Protein AF-A0A5S3YL22-F1 (afdb_monomer)

Nearest PDB structures (foldseek):
  2v7b-assembly2_B  TM=8.944E-01  e=5.213E-08  Paraburkholderia xenovorans LB400
  4wv3-assembly1_A  TM=9.174E-01  e=2.292E-07  Stigmatella aurantiaca
  6m2o-assembly1_A  TM=8.958E-01  e=7.701E-07  Rhodopseudomonas palustris
  4wv3-assembly2_B  TM=9.158E-01  e=1.234E-06  Stigmatella aurantiaca
  4rm2-assembly2_B  TM=8.940E-01  e=8.238E-07  Rhodopseudomonas palustris

Mean predicted aligned error: 4.23 Å

Sequence (88 aa):
ALLSQLHVTRAFNSVRLAISAGAALPEQLFQHWQTTLGTTILDGLGSTELCHIFCSHTSDTAMAGTIGKPLEGYDIDIRDAAGHSVAE

Organism: NCBI:txid151081

Structure (mmCIF, N/CA/C/O backbone):
data_AF-A0A5S3YL22-F1
#
_entry.id   AF-A0A5S3YL22-F1
#
loop_
_atom_site.group_PDB
_atom_site.id
_atom_site.type_symbol
_atom_site.label_atom_id
_atom_site.label_alt_id
_atom_site.label_comp_id
_atom_site.label_asym_id
_atom_site.label_entity_id
_atom_site.label_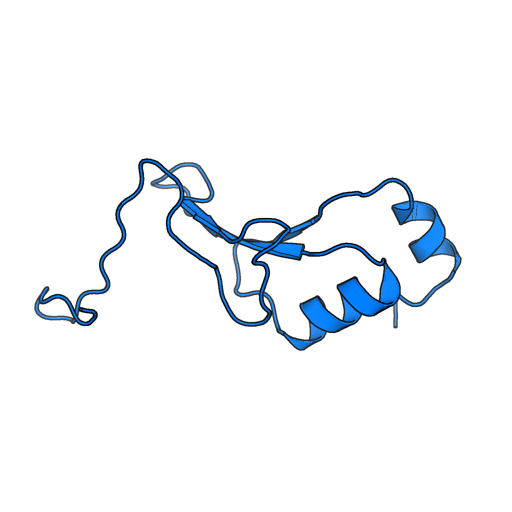seq_id
_atom_site.pdbx_PDB_ins_code
_atom_site.Cartn_x
_atom_site.Cartn_y
_atom_site.Cartn_z
_atom_site.occupancy
_atom_site.B_iso_or_equiv
_atom_site.auth_seq_id
_atom_site.auth_comp_id
_atom_site.auth_asym_id
_atom_site.auth_atom_id
_atom_site.pdbx_PDB_model_num
ATOM 1 N N . ALA A 1 1 ? 2.746 -10.777 21.596 1.00 60.84 1 ALA A N 1
ATOM 2 C CA . ALA A 1 1 ? 3.132 -10.607 23.019 1.00 60.84 1 ALA A CA 1
ATOM 3 C C . ALA A 1 1 ? 3.033 -9.151 23.485 1.00 60.84 1 ALA A C 1
ATOM 5 O O . ALA A 1 1 ? 2.431 -8.911 24.523 1.00 60.84 1 ALA A O 1
ATOM 6 N N . LEU A 1 2 ? 3.592 -8.178 22.745 1.00 65.75 2 LEU A N 1
ATOM 7 C CA . LEU A 1 2 ? 3.479 -6.755 23.107 1.00 65.75 2 LEU A CA 1
ATOM 8 C C . LEU A 1 2 ? 2.057 -6.2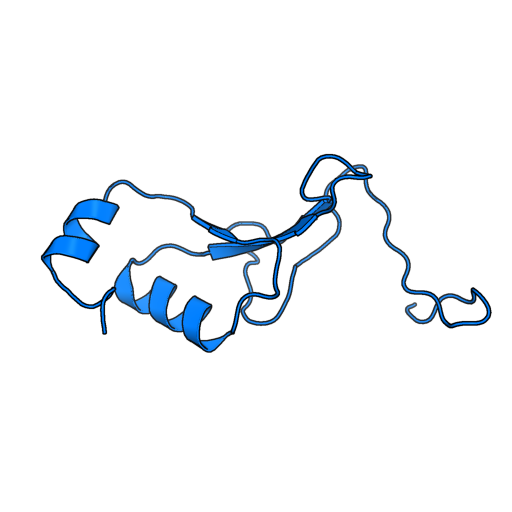04 22.892 1.00 65.75 2 LEU A C 1
ATOM 10 O O . LEU A 1 2 ? 1.502 -5.583 23.789 1.00 65.75 2 LEU A O 1
ATOM 14 N N . LEU A 1 3 ? 1.448 -6.476 21.731 1.00 69.00 3 LEU A N 1
ATOM 15 C CA . LEU A 1 3 ? 0.122 -5.943 21.392 1.00 69.00 3 LEU A CA 1
ATOM 16 C C . LEU A 1 3 ? -0.998 -6.499 22.284 1.00 69.00 3 LEU A C 1
ATOM 18 O O . LEU A 1 3 ? -1.986 -5.819 22.512 1.00 69.00 3 LEU A O 1
ATOM 22 N N . SER A 1 4 ? -0.826 -7.697 22.849 1.00 69.94 4 SER A N 1
ATOM 23 C CA . SER A 1 4 ? -1.822 -8.401 23.672 1.00 69.94 4 SER A CA 1
ATOM 24 C C . SER A 1 4 ? -1.981 -7.859 25.105 1.00 69.94 4 SER A C 1
ATOM 26 O O . SER A 1 4 ? -2.603 -8.508 25.942 1.00 69.94 4 SER A O 1
ATOM 28 N N . GLN A 1 5 ? -1.389 -6.707 25.430 1.00 81.44 5 GLN A N 1
ATOM 29 C CA . GLN A 1 5 ? -1.467 -6.094 26.757 1.00 81.44 5 GLN A CA 1
ATOM 30 C C . GLN A 1 5 ? -2.633 -5.099 26.838 1.00 81.44 5 GLN A C 1
ATOM 32 O O . GLN A 1 5 ? -2.757 -4.220 25.991 1.00 81.44 5 GLN A O 1
ATOM 37 N N . LEU A 1 6 ? -3.427 -5.153 27.916 1.00 80.31 6 LEU A N 1
ATOM 38 C CA . LEU A 1 6 ? -4.592 -4.272 28.129 1.00 80.31 6 LEU A CA 1
ATOM 39 C C . LEU A 1 6 ? -4.273 -2.772 27.995 1.00 80.31 6 LEU A C 1
ATOM 41 O O . LEU A 1 6 ? -5.075 -2.015 27.449 1.00 80.31 6 LEU A O 1
ATOM 45 N N . HIS A 1 7 ? -3.104 -2.331 28.472 1.00 85.25 7 HIS A N 1
ATOM 46 C CA . HIS A 1 7 ? -2.677 -0.933 28.347 1.00 85.25 7 HIS A CA 1
ATOM 47 C C . HIS A 1 7 ? -2.451 -0.519 26.888 1.00 85.25 7 HIS A C 1
ATOM 49 O O . HIS A 1 7 ? -2.787 0.605 26.520 1.00 85.25 7 HIS A O 1
ATOM 55 N N . VAL A 1 8 ? -1.935 -1.431 26.058 1.00 85.12 8 VAL A N 1
ATOM 56 C CA . VAL A 1 8 ? -1.719 -1.195 24.628 1.00 85.12 8 VAL A CA 1
ATOM 57 C C . VAL A 1 8 ? -3.064 -1.120 23.920 1.00 85.12 8 VAL A C 1
ATOM 59 O O . VAL A 1 8 ? -3.353 -0.105 23.298 1.00 85.12 8 VAL A O 1
ATOM 62 N N . THR A 1 9 ? -3.946 -2.106 24.093 1.00 86.06 9 THR A N 1
ATOM 63 C CA . THR A 1 9 ? -5.279 -2.072 23.463 1.00 86.06 9 THR A CA 1
ATOM 64 C C . THR A 1 9 ? -6.040 -0.788 23.806 1.00 86.06 9 THR A C 1
ATOM 66 O O . THR A 1 9 ? -6.623 -0.158 22.927 1.00 86.06 9 THR A O 1
ATOM 69 N N . ARG A 1 10 ? -5.970 -0.328 25.064 1.00 89.31 10 ARG A N 1
ATOM 70 C CA . ARG A 1 10 ? -6.593 0.938 25.478 1.00 89.31 10 ARG A CA 1
ATOM 71 C C . ARG A 1 10 ? -5.966 2.160 24.801 1.00 89.31 10 ARG A C 1
ATOM 73 O O . ARG A 1 10 ? -6.702 3.062 24.409 1.00 89.31 10 ARG A O 1
ATOM 80 N N . ALA A 1 11 ? -4.640 2.198 24.668 1.00 90.44 11 ALA A N 1
ATOM 81 C CA . ALA A 1 11 ? -3.930 3.308 24.030 1.00 90.44 11 ALA A CA 1
ATOM 82 C C . ALA A 1 11 ? -4.293 3.462 22.543 1.00 90.44 11 ALA A C 1
ATOM 84 O O . ALA A 1 11 ? -4.307 4.579 22.033 1.00 90.44 11 ALA A O 1
ATOM 85 N N . PHE A 1 12 ? -4.636 2.361 21.870 1.00 90.75 12 PHE A N 1
ATOM 86 C CA . PHE A 1 12 ? -4.987 2.344 20.448 1.00 90.75 12 PHE A CA 1
ATOM 87 C C . PHE A 1 12 ? -6.501 2.373 20.175 1.00 90.75 12 PHE A C 1
ATOM 89 O O . PHE A 1 12 ? -6.905 2.301 19.020 1.00 90.75 12 PHE A O 1
ATOM 96 N N . ASN A 1 13 ? -7.356 2.539 21.192 1.00 90.31 13 ASN A N 1
ATOM 97 C CA . ASN A 1 13 ? -8.817 2.460 21.032 1.00 90.31 13 ASN A CA 1
ATOM 98 C C . ASN A 1 13 ? -9.423 3.554 20.123 1.00 90.31 13 ASN A C 1
ATOM 100 O O . ASN A 1 13 ? -10.556 3.428 19.672 1.00 90.31 13 ASN A O 1
ATOM 104 N N . SER A 1 14 ? -8.697 4.647 19.870 1.00 92.94 14 SER A N 1
ATOM 105 C CA . SER A 1 14 ? -9.107 5.699 18.928 1.00 92.94 14 SER A CA 1
ATOM 106 C C . SER A 1 14 ? -8.655 5.443 17.488 1.00 92.94 14 SER A C 1
ATOM 108 O O . SER A 1 14 ? -9.103 6.139 16.574 1.00 92.94 14 SER A O 1
ATOM 110 N N . VAL A 1 15 ? -7.763 4.475 17.262 1.00 91.69 15 VAL A N 1
ATOM 111 C CA . VAL A 1 15 ? -7.297 4.138 15.918 1.00 91.69 15 VAL A CA 1
ATOM 112 C C . VAL A 1 15 ? -8.428 3.447 15.175 1.00 91.69 15 VAL A C 1
ATOM 114 O O . VAL A 1 15 ? -8.979 2.458 15.642 1.00 91.69 15 VAL A O 1
ATOM 117 N N . ARG A 1 16 ? -8.772 3.983 14.002 1.00 90.88 16 ARG A N 1
ATOM 118 C CA . ARG A 1 16 ? -9.809 3.433 13.115 1.00 90.88 16 ARG A CA 1
ATOM 119 C C . ARG A 1 16 ? -9.225 2.712 11.899 1.00 90.88 16 ARG A C 1
ATOM 121 O O . ARG A 1 16 ? -9.910 1.904 11.283 1.00 90.88 16 ARG A O 1
ATOM 128 N N . LEU A 1 17 ? -7.983 3.032 11.541 1.00 90.81 17 LEU A N 1
ATOM 129 C CA . LEU A 1 17 ? -7.298 2.508 10.366 1.00 90.81 17 LEU A CA 1
ATOM 130 C C . LEU A 1 17 ? -5.790 2.480 10.615 1.00 90.81 17 LEU A C 1
ATOM 132 O O . LEU A 1 17 ? -5.240 3.446 11.145 1.00 90.81 17 LEU A O 1
ATOM 136 N N . ALA A 1 18 ? -5.141 1.397 10.203 1.00 94.06 18 ALA A N 1
ATOM 137 C CA . ALA A 1 18 ? -3.692 1.274 10.168 1.00 94.06 18 ALA A CA 1
ATOM 138 C C . ALA A 1 18 ? -3.235 1.016 8.730 1.00 94.06 18 ALA A C 1
ATOM 140 O O . ALA A 1 18 ? -3.951 0.382 7.956 1.00 94.06 18 ALA A O 1
ATOM 141 N N . ILE A 1 19 ? -2.052 1.513 8.379 1.00 95.56 19 ILE A N 1
ATOM 142 C CA . ILE A 1 19 ? -1.452 1.353 7.051 1.00 95.56 19 ILE A CA 1
ATOM 143 C C . ILE A 1 19 ? -0.044 0.783 7.235 1.00 95.56 19 ILE A C 1
ATOM 145 O O . ILE A 1 19 ? 0.678 1.209 8.140 1.00 95.56 19 ILE A O 1
ATOM 149 N N . SER A 1 20 ? 0.329 -0.18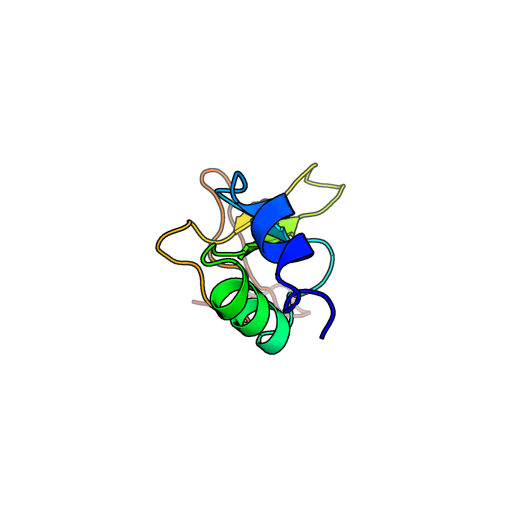0 6.395 1.00 95.50 20 SER A N 1
ATOM 150 C CA . SER A 1 20 ? 1.679 -0.737 6.294 1.00 95.50 20 SER A CA 1
ATOM 151 C C . SER A 1 20 ? 2.214 -0.557 4.873 1.00 95.50 20 SER A C 1
ATOM 153 O O . SER A 1 20 ? 1.436 -0.462 3.928 1.00 95.50 20 SER A O 1
ATOM 155 N N . ALA A 1 21 ? 3.534 -0.420 4.750 1.00 96.25 21 ALA A N 1
ATOM 156 C CA . ALA A 1 21 ? 4.243 -0.279 3.483 1.00 96.25 21 ALA A CA 1
ATOM 157 C C . ALA A 1 21 ? 5.749 -0.532 3.688 1.00 96.25 21 ALA A C 1
ATOM 159 O O . ALA A 1 21 ? 6.232 -0.692 4.813 1.00 96.25 21 ALA A O 1
ATOM 160 N N . GLY A 1 22 ? 6.510 -0.509 2.593 1.00 95.00 22 GLY A N 1
ATOM 161 C CA . GLY A 1 22 ? 7.975 -0.594 2.581 1.00 95.00 22 GLY A CA 1
ATOM 162 C C . GLY A 1 22 ? 8.515 -2.025 2.584 1.00 95.00 22 GLY A C 1
ATOM 163 O O . GLY A 1 22 ? 9.467 -2.318 1.867 1.00 95.00 22 GLY A O 1
ATOM 164 N N . ALA A 1 23 ? 7.876 -2.930 3.321 1.00 94.75 23 ALA A N 1
ATOM 165 C CA . ALA A 1 23 ? 8.091 -4.370 3.226 1.00 94.75 23 ALA A CA 1
ATOM 166 C C . ALA A 1 23 ? 6.740 -5.087 3.271 1.00 94.75 23 ALA A C 1
ATOM 168 O O . ALA A 1 23 ? 5.801 -4.574 3.875 1.00 94.75 23 ALA A O 1
ATOM 169 N N . ALA A 1 24 ? 6.658 -6.269 2.654 1.00 94.75 24 ALA A N 1
ATOM 170 C CA . ALA A 1 24 ? 5.435 -7.067 2.649 1.00 94.75 24 ALA A CA 1
ATOM 171 C C . ALA A 1 24 ? 4.969 -7.361 4.082 1.00 94.75 24 ALA A C 1
ATOM 173 O O . ALA A 1 24 ? 5.761 -7.838 4.905 1.00 94.75 24 ALA A O 1
ATOM 174 N N . LEU A 1 25 ? 3.692 -7.101 4.369 1.00 95.56 25 LEU A N 1
ATOM 175 C CA . LEU A 1 25 ? 3.114 -7.358 5.681 1.00 95.56 25 LEU A CA 1
ATOM 176 C C . LEU A 1 25 ? 2.978 -8.873 5.922 1.00 95.56 25 LEU A C 1
ATOM 178 O O . LEU A 1 25 ? 2.213 -9.539 5.219 1.00 95.56 25 LEU A O 1
ATOM 182 N N . PRO A 1 26 ? 3.643 -9.448 6.944 1.00 95.00 26 PRO A N 1
ATOM 183 C CA . PRO A 1 26 ? 3.486 -10.866 7.242 1.00 95.00 26 PRO A CA 1
ATOM 184 C C . PRO A 1 26 ? 2.047 -11.191 7.659 1.00 95.00 26 PRO A C 1
ATOM 186 O O . PRO A 1 26 ? 1.484 -10.523 8.530 1.00 95.00 26 PRO A O 1
ATOM 189 N N . GLU A 1 27 ? 1.476 -12.269 7.118 1.00 95.50 27 GLU A N 1
ATOM 190 C CA . GLU A 1 27 ? 0.095 -12.689 7.414 1.00 95.50 27 GLU A CA 1
ATOM 191 C C . GLU A 1 27 ? -0.171 -12.848 8.915 1.00 95.50 27 GLU A C 1
ATOM 193 O O . GLU A 1 27 ? -1.203 -12.418 9.430 1.00 95.50 27 GLU A O 1
ATOM 198 N N . GLN A 1 28 ? 0.797 -13.411 9.641 1.00 94.25 28 GLN A N 1
ATOM 199 C CA . GLN A 1 28 ? 0.705 -13.587 11.089 1.00 94.25 28 GLN A CA 1
ATOM 200 C C . GLN A 1 28 ? 0.572 -12.249 11.827 1.00 94.25 28 GLN A C 1
ATOM 202 O O . GLN A 1 28 ? -0.146 -12.165 12.824 1.00 94.25 28 GLN A O 1
ATOM 207 N N . LEU A 1 29 ? 1.238 -11.192 11.344 1.00 92.75 29 LEU A N 1
ATOM 208 C CA . LEU A 1 29 ? 1.140 -9.862 11.940 1.00 92.75 29 LEU A CA 1
ATOM 209 C C . LEU A 1 29 ? -0.217 -9.224 11.634 1.00 92.75 29 LEU A C 1
ATOM 211 O O . LEU A 1 29 ? -0.833 -8.679 12.549 1.00 92.75 29 LEU A O 1
ATOM 215 N N . PHE A 1 30 ? -0.705 -9.351 10.397 1.00 94.06 30 PHE A N 1
ATOM 216 C CA . PHE A 1 30 ? -2.051 -8.911 10.017 1.00 94.06 30 PHE A CA 1
ATOM 217 C C . PHE A 1 30 ? -3.119 -9.540 10.929 1.00 94.06 30 PHE A C 1
ATOM 219 O O . PHE A 1 30 ? -3.907 -8.834 11.562 1.00 94.06 30 PHE A O 1
ATOM 226 N N . GLN A 1 31 ? -3.092 -10.869 11.072 1.00 93.00 31 GLN A N 1
ATOM 227 C CA . GLN A 1 31 ? -4.048 -11.615 11.897 1.00 93.00 31 GLN A CA 1
ATOM 228 C C . GLN A 1 31 ? -3.937 -11.246 13.381 1.00 93.00 31 GLN A C 1
ATOM 230 O O . GLN A 1 31 ? -4.953 -11.039 14.053 1.00 93.00 31 GLN A O 1
ATOM 235 N N . HIS A 1 32 ? -2.709 -11.137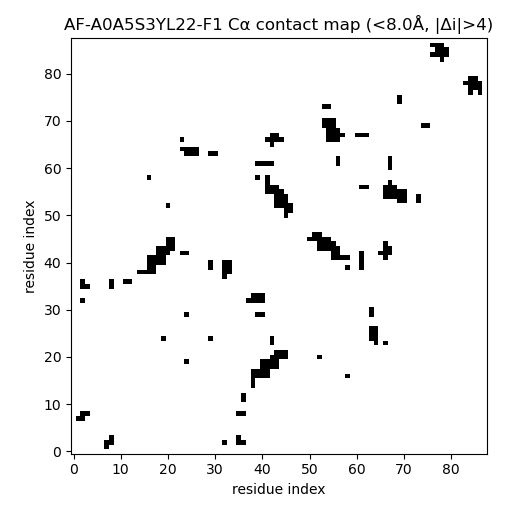 13.905 1.00 92.00 32 HIS A N 1
ATOM 236 C CA . HIS A 1 32 ? -2.490 -10.770 15.302 1.00 92.00 32 HIS A CA 1
ATOM 237 C C . HIS A 1 32 ? -2.980 -9.351 15.600 1.00 92.00 32 HIS A C 1
ATOM 239 O O . HIS A 1 32 ? -3.616 -9.140 16.634 1.00 92.00 32 HIS A O 1
ATOM 245 N N . TRP A 1 33 ? -2.732 -8.395 14.700 1.00 92.12 33 TRP A N 1
ATOM 246 C CA . TRP A 1 33 ? -3.232 -7.027 14.822 1.00 92.12 33 TRP A CA 1
ATOM 247 C C . TRP A 1 33 ? -4.755 -7.000 14.865 1.00 92.12 33 TRP A C 1
ATOM 249 O O . TRP A 1 33 ? -5.330 -6.469 15.814 1.00 92.12 33 TRP A O 1
ATOM 259 N N . GLN A 1 34 ? -5.407 -7.635 13.891 1.00 90.75 34 GLN A N 1
ATOM 260 C CA . GLN A 1 34 ? -6.863 -7.621 13.789 1.00 90.75 34 GLN A CA 1
ATOM 261 C C . GLN A 1 34 ? -7.536 -8.300 14.987 1.00 90.75 34 GLN A C 1
ATOM 263 O O . GLN A 1 34 ? -8.487 -7.758 15.545 1.00 90.75 34 GLN A O 1
ATOM 268 N N . THR A 1 35 ? -6.986 -9.423 15.455 1.00 91.06 35 THR A N 1
ATOM 269 C CA . THR A 1 35 ? -7.485 -10.124 16.651 1.00 91.06 35 THR A CA 1
ATOM 270 C C . THR A 1 35 ? -7.320 -9.289 17.925 1.00 91.06 35 THR A C 1
ATOM 272 O O . THR A 1 35 ? -8.129 -9.388 18.843 1.00 91.06 35 THR A O 1
ATOM 275 N N . THR A 1 36 ? -6.268 -8.471 18.003 1.00 91.31 36 THR A N 1
ATOM 276 C CA . THR A 1 36 ? -5.893 -7.769 19.240 1.00 91.31 36 THR A CA 1
ATOM 277 C C . THR A 1 36 ? -6.470 -6.359 19.339 1.00 91.31 36 THR A C 1
ATOM 279 O O . THR A 1 36 ? -6.834 -5.919 20.428 1.00 91.31 36 THR A O 1
ATOM 282 N N . LEU A 1 37 ? -6.521 -5.635 18.219 1.00 91.31 37 LEU A N 1
ATOM 283 C CA . LEU A 1 37 ? -6.919 -4.226 18.154 1.00 91.31 37 LEU A CA 1
ATOM 284 C C . LEU A 1 37 ? -8.243 -4.008 17.411 1.00 91.31 37 LEU A C 1
ATOM 286 O O . LEU A 1 37 ? -8.726 -2.881 17.370 1.00 91.31 37 LEU A O 1
ATOM 290 N N . GLY A 1 38 ? -8.832 -5.049 16.813 1.00 89.44 38 GLY A N 1
ATOM 291 C CA . GLY A 1 38 ? -10.147 -4.986 16.163 1.00 89.44 38 GLY A CA 1
ATOM 292 C C . GLY A 1 38 ? -10.207 -4.138 14.887 1.00 89.44 38 GLY A C 1
ATOM 293 O O . GLY A 1 38 ? -11.267 -4.019 14.282 1.00 89.44 38 GLY A O 1
ATOM 294 N N . THR A 1 39 ? -9.087 -3.556 14.457 1.00 91.62 39 THR A N 1
ATOM 295 C CA . THR A 1 39 ? -8.967 -2.77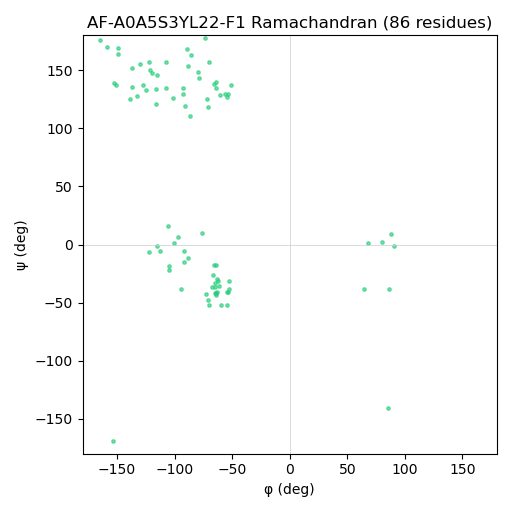9 13.217 1.00 91.62 39 THR A CA 1
ATOM 296 C C . THR A 1 39 ? -8.187 -3.556 12.171 1.00 91.62 39 THR A C 1
ATOM 298 O O . THR A 1 39 ? -7.426 -4.463 12.496 1.00 91.62 39 THR A O 1
ATOM 301 N N . THR A 1 40 ? -8.393 -3.226 10.898 1.00 91.31 40 THR A N 1
ATOM 302 C CA . THR A 1 40 ? -7.622 -3.814 9.796 1.00 91.31 40 THR A CA 1
ATOM 303 C C . THR A 1 40 ? -6.350 -3.013 9.518 1.00 91.31 40 THR A C 1
ATOM 305 O O . THR A 1 40 ? -6.307 -1.806 9.780 1.00 91.31 40 THR A O 1
ATOM 308 N N . ILE A 1 41 ? -5.332 -3.681 8.970 1.00 94.81 41 ILE A N 1
ATOM 309 C CA . ILE A 1 41 ? -4.156 -3.028 8.386 1.00 94.81 41 ILE A CA 1
ATOM 310 C C . ILE A 1 41 ? -4.327 -3.038 6.867 1.00 94.81 41 ILE A C 1
ATOM 312 O O . ILE A 1 41 ? -4.524 -4.098 6.279 1.00 94.81 41 ILE A O 1
ATOM 316 N N . LEU A 1 42 ? -4.226 -1.874 6.231 1.00 96.19 42 LEU A N 1
ATOM 317 C CA . LEU A 1 42 ? -4.091 -1.784 4.780 1.00 96.19 42 LEU A CA 1
ATOM 3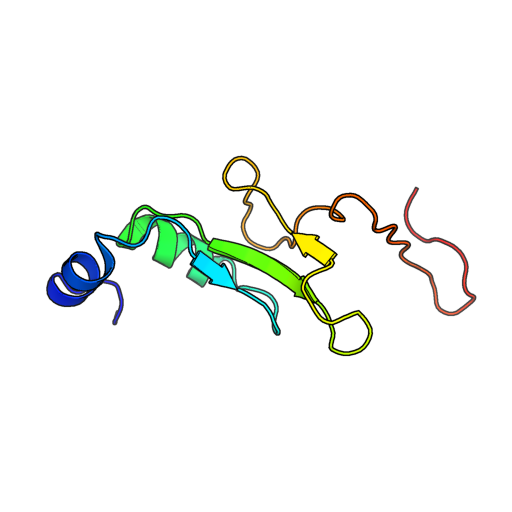18 C C . LEU A 1 42 ? -2.614 -1.881 4.421 1.00 96.19 42 LEU A C 1
ATOM 320 O O . LEU A 1 42 ? -1.850 -0.969 4.733 1.00 96.19 42 LEU A O 1
ATOM 324 N N . ASP A 1 43 ? -2.212 -2.987 3.804 1.00 96.25 43 ASP A N 1
ATOM 325 C CA . ASP A 1 43 ? -0.885 -3.085 3.199 1.00 96.25 43 ASP A CA 1
ATOM 326 C C . ASP A 1 43 ? -0.874 -2.378 1.838 1.00 96.25 43 ASP A C 1
ATOM 328 O O . ASP A 1 43 ? -1.900 -2.311 1.144 1.00 96.25 43 ASP A O 1
ATOM 332 N N . GLY A 1 44 ? 0.268 -1.809 1.466 1.00 96.69 44 GLY A N 1
ATOM 333 C CA . GLY A 1 44 ? 0.375 -0.995 0.266 1.00 96.69 44 GLY A CA 1
ATOM 334 C C . GLY A 1 44 ? 1.770 -0.980 -0.337 1.00 96.69 44 GLY A C 1
ATOM 335 O O . GLY A 1 44 ? 2.782 -0.848 0.354 1.00 96.69 44 GLY A O 1
ATOM 336 N N . LEU A 1 45 ? 1.810 -1.060 -1.665 1.00 97.25 45 LEU A N 1
ATOM 337 C CA . LEU A 1 45 ? 3.030 -0.905 -2.446 1.00 97.25 45 LEU A CA 1
ATOM 338 C C . LEU A 1 45 ? 3.190 0.556 -2.866 1.00 97.25 45 LEU A C 1
ATOM 340 O O . LEU A 1 45 ? 2.277 1.156 -3.437 1.00 97.25 45 LEU A O 1
ATOM 344 N N . GLY A 1 46 ? 4.372 1.107 -2.603 1.00 97.06 46 GLY A N 1
ATOM 345 C CA . GLY A 1 46 ? 4.759 2.465 -2.965 1.00 97.06 46 GLY A CA 1
ATOM 346 C C . GLY A 1 46 ? 6.255 2.566 -3.238 1.00 97.06 46 GLY A C 1
ATOM 347 O O . GLY A 1 46 ? 7.014 1.639 -2.954 1.00 97.06 46 GLY A O 1
ATOM 348 N N . SER A 1 47 ? 6.676 3.700 -3.792 1.00 97.25 47 SER A N 1
ATOM 349 C CA . SER A 1 47 ? 8.086 4.012 -4.051 1.00 97.25 47 SER A CA 1
ATOM 350 C C . SER A 1 47 ? 8.331 5.516 -3.960 1.00 97.25 47 SER A C 1
ATOM 352 O O . SER A 1 47 ? 7.388 6.308 -4.010 1.00 97.25 47 SER A O 1
ATOM 354 N N . THR A 1 48 ? 9.597 5.916 -3.852 1.00 98.06 48 THR A N 1
ATOM 355 C CA . THR A 1 48 ? 9.975 7.335 -3.888 1.00 98.06 48 THR A CA 1
ATOM 356 C C . THR A 1 48 ? 9.717 7.929 -5.275 1.00 98.06 48 THR A C 1
ATOM 358 O O . THR A 1 48 ? 9.266 9.065 -5.390 1.00 98.06 48 THR A O 1
ATOM 361 N N . GLU A 1 49 ? 9.952 7.148 -6.328 1.00 98.12 49 GLU A N 1
ATOM 362 C CA . GLU A 1 49 ? 9.800 7.510 -7.738 1.00 98.12 49 GLU A CA 1
ATOM 363 C C . GLU A 1 49 ? 8.350 7.857 -8.100 1.00 98.12 49 GLU A C 1
ATOM 365 O O . GLU A 1 49 ? 8.116 8.721 -8.942 1.00 98.12 49 GLU A O 1
ATOM 370 N N . LEU A 1 50 ? 7.385 7.223 -7.426 1.00 95.81 50 LEU A N 1
ATOM 371 C CA . LEU A 1 50 ? 5.953 7.520 -7.538 1.00 95.81 50 LEU A CA 1
ATOM 372 C C . LEU A 1 50 ? 5.404 8.279 -6.318 1.00 95.81 50 LEU A C 1
ATOM 374 O O . LEU A 1 50 ? 4.191 8.364 -6.141 1.00 95.81 50 LEU A O 1
ATOM 378 N N . CYS A 1 51 ? 6.284 8.864 -5.495 1.00 96.25 51 CYS A N 1
ATOM 379 C CA . CYS A 1 51 ? 6.001 9.665 -4.296 1.00 96.25 51 CYS A CA 1
ATOM 380 C C . CYS A 1 51 ? 5.326 8.916 -3.123 1.00 96.25 51 CYS A C 1
ATOM 382 O O . CYS A 1 51 ? 5.652 9.184 -1.966 1.00 96.25 51 CYS A O 1
ATOM 384 N N . HIS A 1 52 ? 4.390 7.995 -3.379 1.00 96.81 52 HIS A N 1
ATOM 385 C CA . HIS A 1 52 ? 3.601 7.318 -2.347 1.00 96.81 52 HIS A CA 1
ATOM 386 C C . HIS A 1 52 ? 3.104 5.921 -2.791 1.00 96.81 52 HIS A C 1
ATOM 388 O O . HIS A 1 52 ? 3.552 5.360 -3.791 1.00 96.81 52 HIS A O 1
ATOM 394 N N . ILE A 1 53 ? 2.194 5.337 -2.003 1.00 97.50 53 ILE A N 1
ATOM 395 C CA . ILE A 1 53 ? 1.440 4.110 -2.296 1.00 97.50 53 ILE A CA 1
ATOM 396 C C . ILE A 1 53 ? 0.586 4.288 -3.557 1.00 97.50 53 ILE A C 1
ATOM 398 O O . ILE A 1 53 ? -0.214 5.220 -3.629 1.00 97.50 53 ILE A O 1
ATOM 402 N N . PHE A 1 54 ? 0.717 3.351 -4.496 1.00 97.19 54 PHE A N 1
ATOM 403 C CA . PHE A 1 54 ? -0.037 3.289 -5.755 1.00 97.19 54 PHE A CA 1
ATOM 404 C C . PHE A 1 54 ? -0.823 1.974 -5.935 1.00 97.19 54 PHE A C 1
ATOM 406 O O . PHE A 1 54 ? -1.608 1.849 -6.871 1.00 97.19 54 PHE A O 1
ATOM 413 N N . CYS A 1 55 ? -0.658 0.997 -5.037 1.00 97.50 55 CYS A N 1
ATOM 414 C CA . CYS A 1 55 ? -1.445 -0.240 -4.991 1.00 97.50 55 CYS A CA 1
ATOM 415 C C . CYS A 1 55 ? -1.778 -0.569 -3.534 1.00 97.50 55 CYS A C 1
ATOM 417 O O . CYS A 1 55 ? -0.867 -0.603 -2.704 1.00 97.50 55 CYS A O 1
ATOM 419 N N . SER A 1 56 ? -3.059 -0.750 -3.207 1.00 97.38 56 SER A N 1
ATOM 420 C CA . SER A 1 56 ? -3.503 -1.077 -1.846 1.00 97.38 56 SER A CA 1
ATOM 421 C C . SER A 1 5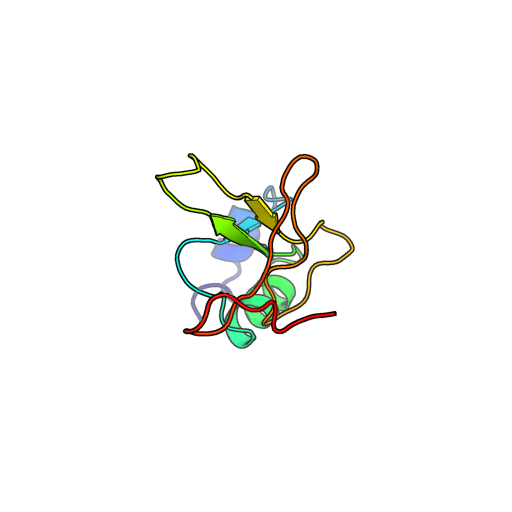6 ? -4.884 -1.737 -1.839 1.00 97.38 56 SER A C 1
ATOM 423 O O . SER A 1 56 ? -5.605 -1.763 -2.840 1.00 97.38 56 SER A O 1
ATOM 425 N N . HIS A 1 57 ? -5.276 -2.261 -0.682 1.00 96.25 57 HIS A N 1
ATOM 426 C CA . HIS A 1 57 ? -6.651 -2.652 -0.394 1.00 96.25 57 HIS A CA 1
ATOM 427 C C . HIS A 1 57 ? -7.481 -1.470 0.124 1.00 96.25 57 HIS A C 1
ATOM 429 O O . HIS A 1 57 ? -6.965 -0.476 0.629 1.00 96.25 57 HIS A O 1
ATOM 435 N N . THR A 1 58 ? -8.801 -1.622 0.076 1.00 93.31 58 THR A N 1
ATOM 436 C CA . THR A 1 58 ? -9.732 -0.825 0.888 1.00 93.31 58 THR A CA 1
ATOM 437 C C . THR A 1 58 ? -9.979 -1.509 2.235 1.00 93.31 58 THR A C 1
ATOM 439 O O . THR A 1 58 ? -9.660 -2.687 2.406 1.00 93.31 58 THR A O 1
ATOM 442 N N . SER A 1 59 ? -10.612 -0.812 3.188 1.00 89.31 59 SER A N 1
ATOM 443 C CA . SER A 1 59 ? -11.013 -1.407 4.478 1.00 89.31 59 SER A CA 1
ATOM 444 C C . SER A 1 59 ? -11.841 -2.681 4.330 1.00 89.31 59 SER A C 1
ATOM 446 O O . SER A 1 59 ? -11.741 -3.571 5.168 1.00 89.31 59 SER A O 1
ATOM 448 N N . ASP A 1 60 ? -12.618 -2.768 3.253 1.00 92.00 60 ASP A N 1
ATOM 449 C CA . ASP A 1 60 ? -13.593 -3.835 3.031 1.00 92.00 60 ASP A CA 1
ATOM 450 C C . ASP A 1 60 ? -13.001 -5.010 2.243 1.00 92.00 60 ASP A C 1
ATOM 452 O O . ASP A 1 60 ? -13.588 -6.087 2.194 1.00 92.00 60 ASP A O 1
ATOM 456 N N . THR A 1 61 ? -11.842 -4.806 1.609 1.00 94.81 61 THR A N 1
ATOM 457 C CA . THR A 1 61 ? -11.192 -5.799 0.738 1.00 94.81 61 THR A CA 1
ATOM 458 C C . THR A 1 61 ? -9.857 -6.291 1.280 1.00 94.81 61 THR A C 1
ATOM 460 O O . THR A 1 61 ? -9.228 -7.124 0.632 1.00 94.81 61 THR A O 1
ATOM 463 N N . ALA A 1 62 ? -9.411 -5.771 2.428 1.00 94.31 62 ALA A N 1
ATOM 464 C CA . ALA A 1 62 ? -8.132 -6.108 3.040 1.00 94.31 62 ALA A CA 1
ATOM 465 C C . ALA A 1 62 ? -7.983 -7.621 3.239 1.00 94.31 62 ALA A C 1
ATOM 467 O O . ALA A 1 62 ? -8.834 -8.268 3.850 1.00 94.31 62 ALA A O 1
ATOM 468 N N . MET A 1 63 ? -6.878 -8.167 2.737 1.00 94.00 63 MET A N 1
ATOM 469 C CA . MET A 1 63 ? -6.581 -9.592 2.787 1.00 94.00 63 MET A CA 1
ATOM 470 C C . MET A 1 63 ? -5.115 -9.800 3.161 1.00 94.00 63 MET A C 1
ATOM 472 O O . MET A 1 63 ? -4.227 -9.106 2.670 1.00 94.00 63 MET A O 1
ATOM 476 N N . ALA A 1 64 ? -4.867 -10.745 4.067 1.00 94.19 64 ALA A N 1
ATOM 477 C CA . ALA A 1 64 ? -3.522 -11.061 4.524 1.00 94.19 64 ALA A CA 1
ATOM 478 C C . ALA A 1 64 ? -2.670 -11.621 3.372 1.00 94.19 64 ALA A C 1
ATOM 480 O O . ALA A 1 64 ? -3.160 -12.419 2.577 1.00 94.19 64 ALA A O 1
ATOM 481 N N . GLY A 1 65 ? -1.397 -11.219 3.308 1.00 91.69 65 GLY A N 1
ATOM 482 C CA . GLY A 1 65 ? -0.440 -11.749 2.330 1.00 91.69 65 GLY A CA 1
ATOM 483 C C . GLY A 1 65 ? -0.553 -11.140 0.929 1.00 91.69 65 GLY A C 1
ATOM 484 O O . GLY A 1 65 ? 0.199 -11.530 0.038 1.00 91.69 65 GLY A O 1
ATOM 485 N N . THR A 1 66 ? -1.447 -10.168 0.722 1.00 93.75 66 THR A N 1
ATOM 486 C CA . THR A 1 66 ? -1.612 -9.465 -0.557 1.00 93.75 66 THR A CA 1
ATOM 487 C C . THR A 1 66 ? -1.604 -7.950 -0.389 1.00 93.75 66 THR A C 1
ATOM 489 O O . THR A 1 66 ? -1.949 -7.429 0.667 1.00 93.75 66 THR A O 1
ATOM 492 N N . ILE A 1 67 ? -1.245 -7.238 -1.462 1.00 92.75 67 ILE A N 1
ATOM 493 C CA . ILE A 1 67 ? -1.155 -5.766 -1.489 1.00 92.75 67 ILE A CA 1
ATOM 494 C C . ILE A 1 67 ? -2.369 -5.087 -2.140 1.00 92.75 67 ILE A C 1
ATOM 496 O O . ILE A 1 67 ? -2.403 -3.871 -2.258 1.00 92.75 67 ILE A O 1
ATOM 500 N N . GLY A 1 68 ? -3.365 -5.850 -2.586 1.00 94.38 68 GLY A N 1
ATOM 501 C CA . GLY A 1 68 ? -4.592 -5.309 -3.164 1.00 94.38 68 GLY A CA 1
ATOM 502 C C . GLY A 1 68 ? -4.494 -4.998 -4.648 1.00 94.38 68 GLY A C 1
ATOM 503 O O . GLY A 1 68 ? -3.973 -5.801 -5.423 1.00 94.38 68 GLY A O 1
ATOM 504 N N . LYS A 1 69 ? -5.105 -3.882 -5.051 1.00 96.25 69 LYS A N 1
ATOM 505 C CA . LYS A 1 69 ? -5.263 -3.488 -6.455 1.00 96.25 69 LYS A CA 1
ATOM 506 C C . LYS A 1 69 ? -4.639 -2.113 -6.706 1.00 96.25 69 LYS A C 1
ATOM 508 O O . LYS A 1 69 ? -4.522 -1.330 -5.757 1.00 96.25 69 LYS A O 1
ATOM 513 N N . PRO A 1 70 ? -4.269 -1.802 -7.965 1.00 96.75 70 PRO A N 1
ATOM 514 C CA . PRO A 1 70 ? -3.871 -0.451 -8.335 1.00 96.75 70 PRO A CA 1
ATOM 515 C C . PRO A 1 70 ? -4.923 0.564 -7.878 1.00 96.75 70 PRO A C 1
ATOM 517 O O . PRO A 1 70 ? -6.128 0.317 -7.993 1.00 96.75 70 PRO A O 1
ATOM 520 N N . LEU A 1 71 ? -4.464 1.685 -7.324 1.00 96.38 71 LEU A N 1
ATOM 521 C CA . LEU A 1 71 ? -5.341 2.803 -6.992 1.00 96.38 71 LEU A CA 1
ATOM 522 C C . LEU A 1 71 ? -5.829 3.483 -8.276 1.00 96.38 71 LEU A C 1
ATOM 524 O O . LEU A 1 71 ? -5.187 3.401 -9.321 1.00 96.38 71 LEU A O 1
ATOM 528 N N . GLU A 1 72 ? -6.960 4.184 -8.188 1.00 95.94 72 GLU A N 1
ATOM 529 C CA . GLU A 1 72 ? -7.486 4.956 -9.314 1.00 95.94 72 GLU A CA 1
ATOM 530 C C . GLU A 1 72 ? -6.416 5.916 -9.863 1.00 95.94 72 GLU A C 1
ATOM 532 O O . GLU A 1 72 ? -5.778 6.653 -9.109 1.00 95.94 72 GLU A O 1
ATOM 537 N N . GLY A 1 73 ? -6.214 5.879 -11.183 1.00 96.19 73 GLY A N 1
ATOM 538 C CA . GLY A 1 73 ? -5.188 6.663 -11.873 1.00 96.19 73 GLY A CA 1
ATOM 539 C C . GLY A 1 73 ? -3.825 5.975 -12.020 1.00 96.19 73 GLY A C 1
ATOM 540 O O . GLY A 1 73 ? -2.940 6.568 -12.635 1.00 96.19 73 GLY A O 1
ATOM 541 N N . TYR A 1 74 ? -3.653 4.750 -11.510 1.00 96.75 74 TYR A N 1
ATOM 542 C CA . TYR A 1 74 ? -2.446 3.944 -11.706 1.00 96.75 74 TYR A CA 1
ATOM 543 C C . TYR A 1 74 ? -2.737 2.666 -12.488 1.00 96.75 74 TYR A C 1
ATOM 545 O O . TYR A 1 74 ? -3.635 1.903 -12.138 1.00 96.75 74 TYR A O 1
ATOM 553 N N . ASP A 1 75 ? -1.887 2.394 -13.475 1.00 95.38 75 ASP A N 1
ATOM 554 C CA . ASP A 1 75 ? -1.847 1.126 -14.195 1.00 95.38 75 ASP A CA 1
ATOM 555 C C . ASP A 1 75 ? -0.598 0.343 -13.773 1.00 95.38 75 ASP A C 1
ATOM 557 O O . ASP A 1 75 ? 0.500 0.898 -13.683 1.00 95.38 75 ASP A O 1
ATOM 561 N N . ILE A 1 76 ? -0.761 -0.953 -13.503 1.00 94.19 76 ILE A N 1
ATOM 562 C CA . ILE A 1 76 ? 0.332 -1.858 -13.128 1.00 94.19 76 ILE A CA 1
ATOM 563 C C . ILE A 1 76 ? 0.326 -3.041 -14.086 1.00 94.19 76 ILE A C 1
ATOM 565 O O . ILE A 1 76 ? -0.713 -3.650 -14.315 1.00 94.19 76 ILE A O 1
ATOM 569 N N . ASP A 1 77 ? 1.505 -3.380 -14.598 1.00 94.94 77 ASP A N 1
ATOM 570 C CA . ASP A 1 77 ? 1.728 -4.500 -15.506 1.00 94.94 77 ASP A CA 1
ATOM 571 C C . ASP A 1 77 ? 2.939 -5.303 -15.013 1.00 94.94 77 ASP A C 1
ATOM 573 O O . ASP A 1 77 ? 4.007 -4.739 -14.750 1.00 94.94 77 ASP A O 1
ATOM 577 N N . ILE A 1 78 ? 2.771 -6.616 -14.849 1.00 94.56 78 ILE A N 1
ATOM 578 C CA . ILE A 1 78 ? 3.859 -7.517 -14.456 1.00 94.56 78 ILE A CA 1
ATOM 579 C C . ILE A 1 78 ? 4.500 -8.035 -15.735 1.00 94.56 78 ILE A C 1
ATOM 581 O O . ILE A 1 78 ? 3.850 -8.718 -16.523 1.00 94.56 78 ILE A O 1
ATOM 585 N N . ARG A 1 79 ? 5.789 -7.747 -15.917 1.00 96.56 79 ARG A N 1
ATOM 586 C CA . ARG A 1 79 ? 6.536 -8.122 -17.120 1.00 96.56 79 ARG A CA 1
ATOM 587 C C . ARG A 1 79 ? 7.647 -9.118 -16.831 1.00 96.56 79 ARG A C 1
ATOM 589 O O . ARG A 1 79 ? 8.275 -9.064 -15.773 1.00 96.56 79 ARG A O 1
ATOM 596 N N . ASP A 1 80 ? 7.891 -10.014 -17.782 1.00 97.00 80 ASP A N 1
ATOM 597 C CA . ASP A 1 80 ? 9.040 -10.913 -17.764 1.00 97.00 80 ASP A CA 1
ATOM 598 C C . ASP A 1 80 ? 10.342 -10.156 -18.088 1.00 97.00 80 ASP A C 1
ATOM 600 O O . ASP A 1 80 ? 10.353 -8.956 -18.376 1.00 97.00 80 ASP A O 1
ATOM 604 N N . ALA A 1 81 ? 11.471 -10.867 -18.063 1.00 97.25 81 ALA A N 1
ATOM 605 C CA . ALA A 1 81 ? 12.775 -10.279 -18.369 1.00 97.25 81 ALA A CA 1
ATOM 606 C C . ALA A 1 81 ? 12.924 -9.812 -19.834 1.00 97.25 81 ALA A C 1
ATOM 608 O O . ALA A 1 81 ? 13.833 -9.038 -20.130 1.00 97.25 81 ALA A O 1
ATOM 609 N N . ALA A 1 82 ? 12.063 -10.276 -20.745 1.00 97.38 82 ALA A N 1
ATOM 610 C CA . ALA A 1 82 ? 12.017 -9.844 -22.141 1.00 97.38 82 ALA A CA 1
ATOM 611 C C . ALA A 1 82 ? 11.041 -8.670 -22.366 1.00 97.38 82 ALA A C 1
ATOM 613 O O . ALA A 1 82 ? 11.003 -8.108 -23.461 1.00 97.38 82 ALA A O 1
ATOM 614 N N . GLY A 1 83 ? 10.294 -8.263 -21.334 1.00 96.44 83 GLY A N 1
ATOM 615 C CA . GLY A 1 83 ? 9.327 -7.171 -21.377 1.00 96.44 83 GLY A CA 1
ATOM 616 C C . GLY A 1 83 ? 7.922 -7.584 -21.820 1.00 96.44 83 GLY A C 1
ATOM 617 O O . GLY A 1 83 ? 7.092 -6.697 -22.032 1.00 96.44 83 GLY A O 1
ATOM 618 N N . HIS A 1 84 ? 7.631 -8.880 -21.958 1.00 96.94 84 HIS A N 1
ATOM 619 C CA . HIS A 1 84 ? 6.274 -9.354 -22.235 1.00 96.94 84 HIS A CA 1
ATOM 620 C C . HIS A 1 84 ? 5.442 -9.358 -20.954 1.00 96.94 84 HIS A C 1
ATOM 622 O O . HIS A 1 84 ? 5.958 -9.674 -19.882 1.00 96.94 84 HIS A O 1
ATOM 628 N N . SER A 1 85 ? 4.155 -9.027 -21.064 1.00 96.50 85 SER A N 1
ATOM 629 C CA . SER A 1 85 ? 3.234 -9.128 -19.929 1.00 96.50 85 SER A CA 1
ATOM 630 C C . SER A 1 85 ? 3.041 -10.595 -19.522 1.00 96.50 85 SER A C 1
ATOM 632 O O . SER A 1 85 ? 2.959 -11.479 -20.377 1.00 96.50 85 SER A O 1
ATOM 634 N N . VAL A 1 86 ? 3.028 -10.850 -18.212 1.00 93.88 86 VAL A N 1
ATOM 635 C CA . VAL A 1 86 ? 2.974 -12.193 -17.598 1.00 93.88 86 VAL A CA 1
ATOM 636 C C . VAL A 1 86 ? 1.591 -12.502 -17.027 1.00 93.88 86 VAL A C 1
ATOM 638 O O . VAL A 1 86 ? 1.267 -13.664 -16.790 1.00 93.88 86 VAL A O 1
ATOM 641 N N . ALA A 1 87 ? 0.775 -11.475 -16.804 1.00 74.81 87 ALA A N 1
ATOM 642 C CA . ALA A 1 87 ? -0.582 -11.611 -16.304 1.00 74.81 87 ALA A CA 1
ATOM 643 C C . ALA A 1 87 ? -1.558 -11.103 -17.373 1.00 74.81 87 ALA A C 1
ATOM 645 O O . ALA A 1 87 ? -1.467 -9.946 -17.774 1.00 74.81 87 ALA A O 1
ATOM 646 N N . GLU A 1 88 ? -2.471 -11.972 -17.818 1.00 52.50 88 GLU A N 1
ATOM 647 C CA . GLU A 1 88 ? -3.741 -11.555 -18.434 1.00 52.50 88 GLU A CA 1
ATOM 648 C C . GLU A 1 88 ? -4.801 -11.326 -17.351 1.00 52.50 88 GLU A C 1
ATOM 650 O O . GLU A 1 88 ? -4.886 -12.164 -16.418 1.00 52.50 88 GLU A O 1
#

pLDDT: mean 91.88, std 8.13, range [52.5, 98.12]

InterPro domains:
  IPR000873 AMP-dependent synthetase/ligase domain [PF00501] (10-86)
  IPR042099 ANL, N-terminal domain [G3DSA:3.40.50.12780] (1-88)

Radius of gyration: 15.84 Å; Cα contacts (8 Å, |Δi|>4): 132; chains: 1; bounding box: 26×23×51 Å

Secondary structure (DSSP, 8-state):
--TTSHHHHHHTTT---EEEESSPPPHHHHHHHHHHHS--EEEEEE-STTSSEEEE--TTT--TT---EEPTT-----B-TTS-B---

Foldseek 3Di:
DVLQDPVNLVVCQPPAEAEDEDDADALVNQVVCCVRNVHGYKYFYDDVVRPGGQFIDDRVGDDHRDRHGGDPPDDDFDADPVGDGPDD

Solvent-accessible surface area (backbone atoms only — not comparable to full-at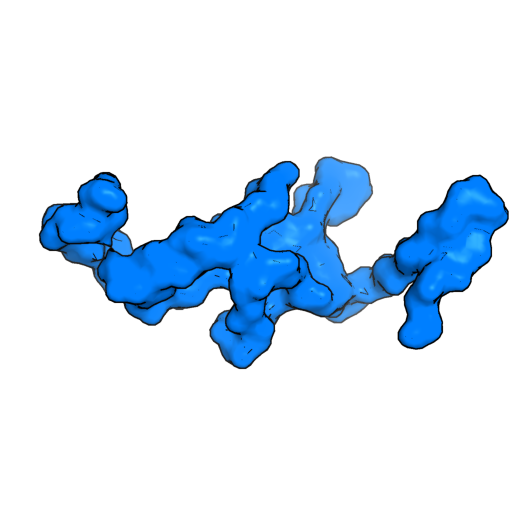om values): 5514 Å² total; per-residue (Å²): 119,74,64,76,35,72,71,49,39,61,73,48,67,83,60,77,73,45,76,46,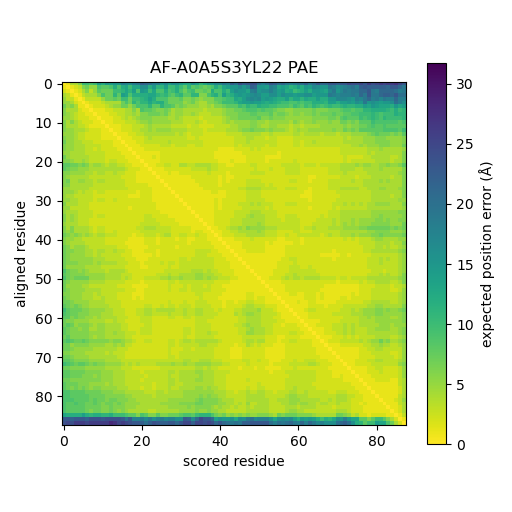55,96,59,88,63,54,42,70,56,50,53,51,45,32,74,53,65,74,35,60,61,34,33,29,47,57,41,78,94,69,72,42,70,47,24,32,37,52,94,91,64,52,53,75,72,53,44,66,43,62,38,93,95,48,89,85,82,58,57,49,97,88,65,48,76,73,69,134